Protein AF-A0A2H5Y3P5-F1 (afdb_monomer_lite)

Structure (mmCIF, N/CA/C/O backbone):
data_AF-A0A2H5Y3P5-F1
#
_entry.id   AF-A0A2H5Y3P5-F1
#
loop_
_atom_site.group_PDB
_atom_site.id
_atom_site.type_symbol
_atom_site.label_atom_id
_atom_site.label_alt_id
_atom_site.label_comp_id
_atom_site.label_asym_id
_atom_site.label_entity_id
_atom_site.label_seq_id
_atom_site.pdbx_PDB_ins_code
_atom_site.Cartn_x
_atom_site.Cartn_y
_atom_site.Cartn_z
_atom_site.occupancy
_atom_site.B_iso_or_equiv
_atom_site.auth_seq_id
_atom_site.auth_comp_id
_atom_site.auth_asym_id
_atom_site.auth_atom_id
_atom_site.pdbx_PDB_model_num
ATOM 1 N N . MET A 1 1 ? -33.648 45.656 -60.307 1.00 39.50 1 MET A N 1
ATOM 2 C CA . MET A 1 1 ? -33.292 45.501 -58.877 1.00 39.50 1 MET A CA 1
ATOM 3 C C . MET A 1 1 ? -34.314 44.590 -58.205 1.00 39.50 1 MET A C 1
ATOM 5 O O . MET A 1 1 ? -35.480 44.667 -58.559 1.00 39.50 1 MET A O 1
ATOM 9 N N . ALA A 1 2 ? -33.843 43.747 -57.277 1.00 43.66 2 ALA A N 1
ATOM 10 C CA . ALA A 1 2 ? -34.537 42.672 -56.549 1.00 43.66 2 ALA A CA 1
ATOM 11 C C . ALA A 1 2 ? -34.861 41.381 -57.332 1.00 43.66 2 ALA A C 1
ATOM 13 O O . ALA A 1 2 ? -35.787 41.344 -58.137 1.00 43.66 2 ALA A O 1
ATOM 14 N N . LYS A 1 3 ? -34.167 40.283 -56.979 1.00 30.00 3 LYS A N 1
ATOM 15 C CA . LYS A 1 3 ? -34.780 39.087 -56.362 1.00 30.00 3 LYS A CA 1
ATOM 16 C C . LYS A 1 3 ? -33.750 37.986 -56.043 1.00 30.00 3 LYS A C 1
ATOM 18 O O . LYS A 1 3 ? -32.960 37.603 -56.892 1.00 30.00 3 LYS A O 1
ATOM 23 N N . ARG A 1 4 ? -33.951 37.414 -54.848 1.00 33.72 4 ARG A N 1
ATOM 24 C CA . ARG A 1 4 ? -33.784 36.002 -54.440 1.00 33.72 4 ARG A CA 1
ATOM 25 C C . ARG A 1 4 ? -32.406 35.491 -54.006 1.00 33.72 4 ARG A C 1
ATOM 27 O O . ARG A 1 4 ? -31.595 35.022 -54.788 1.00 33.72 4 ARG A O 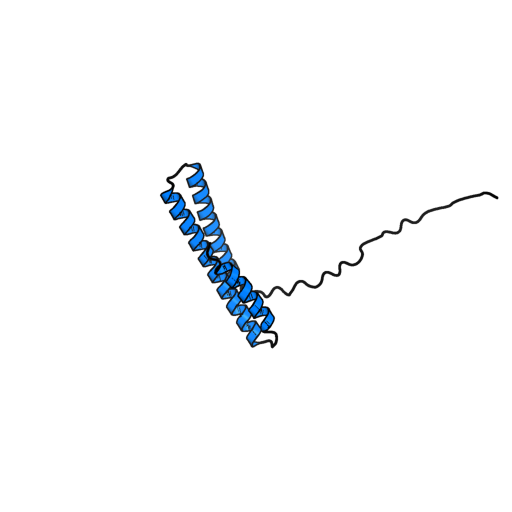1
ATOM 34 N N . SER A 1 5 ? -32.280 35.426 -52.682 1.00 36.69 5 SER A N 1
ATOM 35 C CA . SER A 1 5 ? -31.520 34.434 -51.923 1.00 36.69 5 SER A CA 1
ATOM 36 C C . SER A 1 5 ? -31.945 32.992 -52.246 1.00 36.69 5 SER A C 1
ATOM 38 O O . SER A 1 5 ? -33.142 32.697 -52.301 1.00 36.69 5 SER A O 1
ATOM 40 N N . SER A 1 6 ? -30.976 32.074 -52.330 1.00 31.78 6 SER A N 1
ATOM 41 C CA . SER A 1 6 ? -31.193 30.634 -52.131 1.00 31.78 6 SER A CA 1
ATOM 42 C C . SER A 1 6 ? -29.969 29.933 -51.517 1.00 31.78 6 SER A C 1
ATOM 44 O O . SER A 1 6 ? -28.921 29.874 -52.144 1.00 31.78 6 SER A O 1
ATOM 46 N N . LYS A 1 7 ? -30.194 29.374 -50.316 1.00 36.47 7 LYS A N 1
ATOM 47 C CA . LYS A 1 7 ? -29.680 28.116 -49.717 1.00 36.47 7 LYS A CA 1
ATOM 48 C C . LYS A 1 7 ? -28.155 27.887 -49.635 1.00 36.47 7 LYS A C 1
ATOM 50 O O . LYS A 1 7 ? -27.486 27.712 -50.635 1.00 36.47 7 LYS A O 1
ATOM 55 N N . VAL A 1 8 ? -27.581 27.963 -48.425 1.00 37.34 8 VAL A N 1
ATOM 56 C CA . VAL A 1 8 ? -27.337 26.864 -47.445 1.00 37.34 8 VAL A CA 1
ATOM 57 C C . VAL A 1 8 ? -26.189 25.928 -47.842 1.00 37.34 8 VAL A C 1
ATOM 59 O O . VAL A 1 8 ? -26.336 25.119 -48.745 1.00 37.34 8 VAL A O 1
ATOM 62 N N . SER A 1 9 ? -25.123 25.922 -47.035 1.00 32.44 9 SER A N 1
ATOM 63 C CA . SER A 1 9 ? -24.441 24.684 -46.638 1.00 32.44 9 SER A CA 1
ATOM 64 C C . SER A 1 9 ? -23.721 24.893 -45.303 1.00 32.44 9 SER A C 1
ATOM 66 O O . SER A 1 9 ? -22.834 25.734 -45.179 1.00 32.44 9 SER A O 1
ATOM 68 N N . ARG A 1 10 ? -24.161 24.152 -44.280 1.00 41.91 10 ARG A N 1
ATOM 69 C CA . ARG A 1 10 ? -23.507 24.055 -42.972 1.00 41.91 10 ARG A CA 1
ATOM 70 C C . ARG A 1 10 ? -22.286 23.148 -43.136 1.00 41.91 10 ARG A C 1
ATOM 72 O O . ARG A 1 10 ? -22.442 21.938 -43.264 1.00 41.91 10 ARG A O 1
ATOM 79 N N . GLY A 1 11 ? -21.092 23.733 -43.135 1.00 33.00 11 GLY A N 1
ATOM 80 C CA . GLY A 1 11 ? -19.820 23.013 -43.110 1.00 33.00 11 GLY A CA 1
ATOM 81 C C . GLY A 1 11 ? -19.303 22.880 -41.682 1.00 33.00 11 GLY A C 1
ATOM 82 O O . GLY A 1 11 ? -18.970 23.868 -41.039 1.00 33.00 11 GLY A O 1
ATOM 83 N N . SER A 1 12 ? -19.282 21.647 -41.191 1.00 38.19 12 SER A N 1
ATOM 84 C CA . SER A 1 12 ? -18.777 21.215 -39.892 1.00 38.19 12 SER A CA 1
ATOM 85 C C . SER A 1 12 ? -17.318 21.643 -39.676 1.00 38.19 12 SER A C 1
ATOM 87 O O . SER A 1 12 ? -16.425 21.131 -40.345 1.00 38.19 12 SER A O 1
ATOM 89 N N . VAL A 1 13 ? -17.054 22.518 -38.698 1.00 39.75 13 VAL A N 1
ATOM 90 C CA . VAL A 1 13 ? -15.710 22.684 -38.110 1.00 39.75 13 VAL A CA 1
ATOM 91 C C . VAL A 1 13 ? -15.418 21.483 -37.207 1.00 39.75 13 VAL A C 1
ATOM 93 O O . VAL A 1 13 ? -15.378 21.559 -35.982 1.00 39.75 13 VAL A O 1
ATOM 96 N N . ARG A 1 14 ? -15.307 20.314 -37.840 1.00 39.12 14 ARG A N 1
ATOM 97 C CA . ARG A 1 14 ? -14.875 19.068 -37.216 1.00 39.12 14 ARG A CA 1
ATOM 98 C C . ARG A 1 14 ? -13.372 19.172 -36.965 1.00 39.12 14 ARG A C 1
ATOM 100 O O . ARG A 1 14 ? -12.589 19.131 -37.903 1.00 39.12 14 ARG A O 1
ATOM 107 N N . GLY A 1 15 ? -13.016 19.302 -35.689 1.00 38.28 15 GLY A N 1
ATOM 108 C CA . GLY A 1 15 ? -11.777 18.787 -35.111 1.00 38.28 15 GLY A CA 1
ATOM 109 C C . GLY A 1 15 ? -10.493 19.229 -35.800 1.00 38.28 15 GLY A C 1
ATOM 110 O O . GLY A 1 15 ? -9.875 18.454 -36.526 1.00 38.28 15 GLY A O 1
ATOM 111 N N . ALA A 1 16 ? -10.041 20.444 -35.492 1.00 41.25 16 ALA A N 1
ATOM 112 C CA . ALA A 1 16 ? -8.640 20.798 -35.649 1.00 41.25 16 ALA A CA 1
ATOM 113 C C . ALA A 1 16 ? -7.794 19.884 -34.742 1.00 41.25 16 ALA A C 1
ATOM 115 O O . ALA A 1 16 ? -7.667 20.118 -33.546 1.00 41.25 16 ALA A O 1
ATOM 116 N N . LEU A 1 17 ? -7.318 18.786 -35.332 1.00 44.66 17 LEU A N 1
ATOM 117 C CA . LEU A 1 17 ? -6.030 18.126 -35.113 1.00 44.66 17 LEU A CA 1
ATOM 118 C C . LEU A 1 17 ? -5.345 18.437 -33.770 1.00 44.66 17 LEU A C 1
ATOM 120 O O . LEU A 1 17 ? -4.285 19.059 -33.725 1.00 44.66 17 LEU A O 1
ATOM 124 N N . LEU A 1 18 ? -5.888 17.886 -32.685 1.00 41.41 18 LEU A N 1
ATOM 125 C CA . LEU A 1 18 ? -5.075 17.463 -31.550 1.00 41.41 18 LEU A CA 1
ATOM 126 C C . LEU A 1 18 ? -4.255 16.257 -32.025 1.00 41.41 18 LEU A C 1
ATOM 128 O O . LEU A 1 18 ? -4.646 15.108 -31.833 1.00 41.41 18 LEU A O 1
ATOM 132 N N . ARG A 1 19 ? -3.126 16.507 -32.695 1.00 44.47 19 ARG A N 1
ATOM 133 C CA . ARG A 1 19 ? -2.044 15.520 -32.728 1.00 44.47 19 ARG A CA 1
ATOM 134 C C . ARG A 1 19 ? -1.457 15.507 -31.325 1.00 44.47 19 ARG A C 1
ATOM 136 O O . ARG A 1 19 ? -0.546 16.272 -31.027 1.00 44.47 19 ARG A O 1
ATOM 143 N N . SER A 1 20 ? -2.048 14.699 -30.450 1.00 45.81 20 SER A N 1
ATOM 144 C CA . SER A 1 20 ? -1.425 14.335 -29.186 1.00 45.81 20 SER A CA 1
ATOM 145 C C . SER A 1 20 ? -0.053 13.760 -29.518 1.00 45.81 20 SER A C 1
ATOM 147 O O . SER A 1 20 ? 0.037 12.744 -30.210 1.00 45.81 20 SER A O 1
ATOM 149 N N . ALA A 1 21 ? 1.005 14.438 -29.076 1.00 45.41 21 ALA A N 1
ATOM 150 C CA . ALA A 1 21 ? 2.326 13.837 -29.006 1.00 45.41 21 ALA A CA 1
ATOM 151 C C . ALA A 1 21 ? 2.190 12.460 -28.328 1.00 45.41 21 ALA A C 1
ATOM 153 O O . ALA A 1 21 ? 1.395 12.346 -27.385 1.00 45.41 21 ALA A O 1
ATOM 154 N 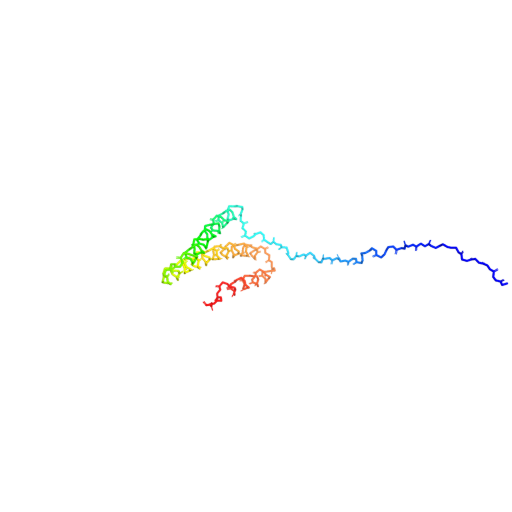N . PRO A 1 22 ? 2.881 11.409 -28.805 1.00 44.06 22 PRO A N 1
ATOM 155 C CA . PRO A 1 22 ? 2.875 10.143 -28.093 1.00 44.06 22 PRO A CA 1
ATOM 156 C C . PRO A 1 22 ? 3.367 10.420 -26.671 1.00 44.06 22 PRO A C 1
ATOM 158 O O . PRO A 1 22 ? 4.430 11.014 -26.487 1.00 44.06 22 PRO A O 1
ATOM 161 N N . ALA A 1 23 ? 2.552 10.059 -25.677 1.00 41.44 23 ALA A N 1
ATOM 162 C CA . ALA A 1 23 ? 2.976 10.067 -24.284 1.00 41.44 23 ALA A CA 1
ATOM 163 C C . ALA A 1 23 ? 4.321 9.321 -24.189 1.00 41.44 23 ALA A C 1
ATOM 165 O O . ALA A 1 23 ? 4.491 8.325 -24.906 1.00 41.44 23 ALA A O 1
ATOM 166 N N . PRO A 1 24 ? 5.283 9.802 -23.379 1.00 46.00 24 PRO A N 1
ATOM 167 C CA . PRO A 1 24 ? 6.577 9.144 -23.256 1.00 46.00 24 PRO A CA 1
ATOM 168 C C . PRO A 1 24 ? 6.323 7.681 -22.893 1.00 46.00 24 PRO A C 1
ATOM 170 O O . PRO A 1 24 ? 5.488 7.379 -22.039 1.00 46.00 24 PRO A O 1
ATOM 173 N N . GLN A 1 25 ? 6.942 6.785 -23.655 1.00 48.25 25 GLN A N 1
ATOM 174 C CA . GLN A 1 25 ? 6.617 5.365 -23.679 1.00 48.25 25 GLN A CA 1
ATOM 175 C C . GLN A 1 25 ? 6.713 4.791 -22.263 1.00 48.25 25 GLN A C 1
ATOM 177 O O . GLN A 1 25 ? 7.762 4.857 -21.628 1.00 48.25 25 GLN A O 1
ATOM 182 N N . VAL A 1 26 ? 5.591 4.272 -21.758 1.00 48.88 26 VAL A N 1
ATOM 183 C CA . VAL A 1 26 ? 5.484 3.671 -20.426 1.00 48.88 26 VAL A CA 1
ATOM 184 C C . VAL A 1 26 ? 6.357 2.421 -20.404 1.00 48.88 26 VAL A C 1
ATOM 186 O O . VAL A 1 26 ? 5.972 1.367 -20.908 1.00 48.88 26 VAL A O 1
ATOM 189 N N . GLN A 1 27 ? 7.560 2.555 -19.857 1.00 55.59 27 GLN A N 1
ATOM 190 C CA . GLN A 1 27 ? 8.464 1.441 -19.634 1.00 55.59 27 GLN A CA 1
ATOM 191 C C . GLN A 1 27 ? 7.838 0.524 -18.586 1.00 55.59 27 GLN A C 1
ATOM 193 O O . GLN A 1 27 ? 7.587 0.942 -17.460 1.00 55.59 27 GLN A O 1
ATOM 198 N N . VAL A 1 28 ? 7.522 -0.709 -18.980 1.00 59.34 28 VAL A N 1
ATOM 199 C CA . VAL A 1 28 ? 6.953 -1.736 -18.100 1.00 59.34 28 VAL A CA 1
ATOM 200 C C . VAL A 1 28 ? 7.928 -1.967 -16.940 1.00 59.34 28 VAL A C 1
ATOM 202 O O . VAL A 1 28 ? 8.982 -2.565 -17.126 1.00 59.34 28 VAL A O 1
ATOM 205 N N . TYR A 1 29 ? 7.601 -1.443 -15.756 1.00 71.56 29 TYR A N 1
ATOM 206 C CA . TYR A 1 29 ? 8.462 -1.458 -14.563 1.00 71.56 29 TYR A CA 1
ATOM 207 C C . TYR A 1 29 ? 8.123 -2.601 -13.585 1.00 71.56 29 TYR A C 1
ATOM 209 O O . TYR A 1 29 ? 8.716 -2.686 -12.512 1.00 71.56 29 TYR A O 1
ATOM 217 N N . LEU A 1 30 ? 7.166 -3.472 -13.936 1.00 81.69 30 LEU A N 1
ATOM 218 C CA . LEU A 1 30 ? 6.777 -4.659 -13.166 1.00 81.69 30 LEU A CA 1
ATOM 219 C C . LEU A 1 30 ? 6.497 -5.841 -14.099 1.00 81.69 30 LEU A C 1
ATOM 221 O O . LEU A 1 30 ? 5.848 -5.692 -15.134 1.00 81.69 30 LEU A O 1
ATOM 225 N N . THR A 1 31 ? 6.918 -7.038 -13.697 1.00 86.69 31 THR A N 1
ATOM 226 C CA . THR A 1 31 ? 6.423 -8.291 -14.275 1.00 86.69 31 THR A CA 1
ATOM 227 C C . THR A 1 31 ? 4.987 -8.568 -13.803 1.00 86.69 31 THR A C 1
ATOM 229 O O . THR A 1 31 ? 4.589 -8.097 -12.734 1.00 86.69 31 THR A O 1
ATOM 232 N N . PRO A 1 32 ? 4.207 -9.411 -14.511 1.00 89.56 32 PRO A N 1
ATOM 233 C CA . PRO A 1 32 ? 2.858 -9.786 -14.070 1.00 89.56 32 PRO A CA 1
ATOM 234 C C . PRO A 1 32 ? 2.812 -10.454 -12.687 1.00 89.56 32 PRO A C 1
ATOM 236 O O . PRO A 1 32 ? 1.761 -10.517 -12.051 1.00 89.56 32 PRO A O 1
ATOM 239 N N . GLU A 1 33 ? 3.920 -11.042 -12.236 1.00 89.06 33 GLU A N 1
ATOM 240 C CA . GLU A 1 33 ? 4.041 -11.593 -10.885 1.00 89.06 33 GLU A CA 1
ATOM 241 C C . GLU A 1 33 ? 4.260 -10.486 -9.849 1.00 89.06 33 GLU A C 1
ATOM 243 O O . GLU A 1 33 ? 3.566 -10.462 -8.832 1.00 89.06 33 GLU A O 1
ATOM 248 N N . GLN A 1 34 ? 5.161 -9.538 -10.128 1.00 87.19 34 GLN A N 1
ATOM 249 C CA . GLN A 1 34 ? 5.404 -8.382 -9.261 1.00 87.19 34 GLN A CA 1
ATOM 250 C C . GLN A 1 34 ? 4.156 -7.500 -9.130 1.00 87.19 34 GLN A C 1
ATOM 252 O O . GLN A 1 34 ? 3.842 -7.058 -8.026 1.00 87.19 34 GLN A O 1
ATOM 257 N N . GLU A 1 35 ? 3.409 -7.305 -10.219 1.00 91.56 35 GLU A N 1
ATOM 258 C CA . GLU A 1 35 ? 2.132 -6.585 -10.216 1.00 91.56 35 GLU A CA 1
ATOM 259 C C . GLU A 1 35 ? 1.120 -7.251 -9.275 1.00 91.56 35 GLU A C 1
ATOM 261 O O . GLU A 1 35 ? 0.616 -6.608 -8.355 1.00 91.56 35 GLU A O 1
ATOM 266 N N . ARG A 1 36 ? 0.896 -8.565 -9.422 1.00 94.19 36 ARG A N 1
ATOM 267 C CA . ARG A 1 36 ? 0.004 -9.334 -8.536 1.00 94.19 36 ARG A CA 1
ATOM 268 C C . ARG A 1 36 ? 0.456 -9.301 -7.076 1.00 94.19 36 ARG A C 1
ATOM 270 O O . ARG A 1 36 ? -0.371 -9.199 -6.170 1.00 94.19 36 ARG A O 1
ATOM 277 N N . ALA A 1 37 ? 1.761 -9.390 -6.826 1.00 92.06 37 ALA A N 1
ATOM 278 C CA . ALA A 1 37 ? 2.309 -9.339 -5.476 1.00 92.06 37 ALA A CA 1
ATOM 279 C C . ALA A 1 37 ? 2.135 -7.954 -4.829 1.00 92.06 37 ALA A C 1
ATOM 281 O O . ALA A 1 37 ? 1.847 -7.871 -3.630 1.00 92.06 37 ALA A O 1
ATOM 282 N N . LEU A 1 38 ? 2.306 -6.879 -5.603 1.00 93.75 38 LEU A N 1
ATOM 283 C CA . LEU A 1 38 ? 2.090 -5.510 -5.145 1.00 93.75 38 LEU A CA 1
ATOM 284 C C . LEU A 1 38 ? 0.603 -5.248 -4.888 1.00 93.75 38 LEU A C 1
ATOM 286 O O . LEU A 1 38 ? 0.265 -4.749 -3.816 1.00 93.75 38 LEU A O 1
ATOM 290 N N . ASP A 1 39 ? -0.279 -5.672 -5.792 1.00 95.81 39 ASP A N 1
ATOM 291 C CA . ASP A 1 39 ? -1.733 -5.579 -5.622 1.00 95.81 39 ASP A CA 1
ATOM 292 C C . ASP A 1 39 ? -2.200 -6.293 -4.340 1.00 95.81 39 ASP A C 1
ATOM 294 O O . ASP A 1 39 ? -2.845 -5.700 -3.474 1.00 95.81 39 ASP A O 1
ATOM 298 N N . ALA A 1 40 ? -1.729 -7.522 -4.103 1.00 96.81 40 ALA A N 1
ATOM 299 C CA . ALA A 1 40 ? -2.023 -8.259 -2.872 1.00 96.81 40 ALA A CA 1
ATOM 300 C C . ALA A 1 40 ? -1.477 -7.584 -1.592 1.00 96.81 40 ALA A C 1
ATOM 302 O O . ALA A 1 40 ? -1.973 -7.830 -0.485 1.00 96.81 40 ALA A O 1
ATOM 303 N N . ARG A 1 41 ? -0.424 -6.759 -1.686 1.00 95.44 41 ARG A N 1
ATOM 304 C CA . ARG A 1 41 ? 0.050 -5.929 -0.560 1.00 95.44 41 ARG A CA 1
ATOM 305 C C . ARG A 1 41 ? -0.870 -4.732 -0.349 1.00 95.44 41 ARG A C 1
ATOM 307 O O . ARG A 1 41 ? -1.239 -4.470 0.794 1.00 95.44 41 ARG A O 1
ATOM 314 N N . LEU A 1 42 ? -1.265 -4.052 -1.423 1.00 97.69 42 LEU A N 1
ATOM 315 C CA . LEU A 1 42 ? -2.179 -2.910 -1.3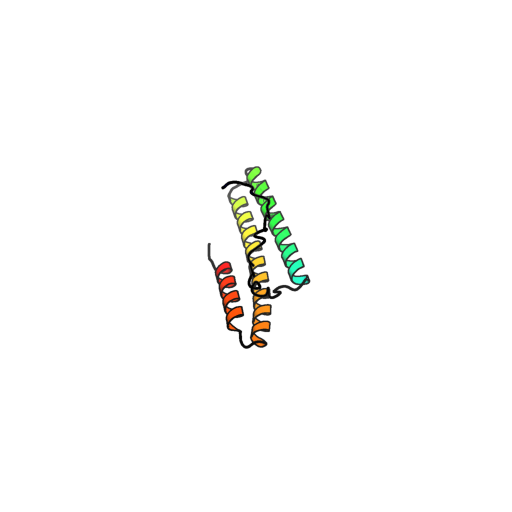70 1.00 97.69 42 LEU A CA 1
ATOM 316 C C . LEU A 1 42 ? -3.548 -3.310 -0.807 1.00 97.69 42 LEU A C 1
ATOM 318 O O . LEU A 1 42 ? -4.028 -2.643 0.107 1.00 97.69 42 LEU A O 1
ATOM 322 N N . ALA A 1 43 ? -4.105 -4.450 -1.222 1.00 98.25 43 ALA A N 1
ATOM 323 C CA . ALA A 1 43 ? -5.360 -4.976 -0.677 1.00 98.25 43 ALA A CA 1
ATOM 324 C C . ALA A 1 43 ? -5.294 -5.221 0.846 1.00 98.25 43 ALA A C 1
ATOM 326 O O . ALA A 1 43 ? -6.239 -4.941 1.586 1.00 98.25 43 ALA A O 1
ATOM 327 N N . ARG A 1 44 ? -4.150 -5.698 1.360 1.00 97.56 44 ARG A N 1
ATOM 328 C CA . ARG A 1 44 ? -3.940 -5.855 2.812 1.00 97.56 44 ARG A CA 1
ATOM 329 C C . ARG A 1 44 ? -3.856 -4.511 3.533 1.00 97.56 44 ARG A C 1
ATOM 331 O O . ARG A 1 44 ? -4.424 -4.361 4.613 1.00 97.56 44 ARG A O 1
ATOM 338 N N . ILE A 1 45 ? -3.166 -3.539 2.941 1.00 98.31 45 ILE A N 1
ATOM 339 C CA . ILE A 1 45 ? -3.064 -2.174 3.474 1.00 98.31 45 ILE A CA 1
ATOM 340 C C . ILE A 1 45 ? -4.447 -1.516 3.535 1.00 98.31 45 ILE A C 1
ATOM 342 O O . ILE A 1 45 ? -4.779 -0.897 4.546 1.00 98.31 45 ILE A O 1
ATOM 346 N N . GLU A 1 46 ? -5.266 -1.691 2.498 1.00 98.31 46 GLU A N 1
ATOM 347 C CA . GLU A 1 46 ? -6.654 -1.228 2.473 1.00 98.31 46 GLU A CA 1
ATOM 348 C C . GLU A 1 46 ? -7.463 -1.838 3.625 1.00 98.31 46 GLU A C 1
ATOM 350 O O . GLU A 1 46 ? -8.147 -1.112 4.349 1.00 98.31 46 GLU A O 1
ATOM 355 N N . GLY A 1 47 ? -7.314 -3.144 3.869 1.00 98.19 47 GLY A N 1
ATOM 356 C CA . GLY A 1 47 ? -7.925 -3.822 5.014 1.00 98.19 47 GLY A CA 1
ATOM 357 C C . GLY A 1 47 ? -7.507 -3.227 6.366 1.00 98.19 47 GLY A C 1
ATOM 358 O O . GLY A 1 47 ? -8.361 -2.976 7.220 1.00 98.19 47 GLY A O 1
ATOM 359 N N . HIS A 1 48 ? -6.217 -2.934 6.556 1.00 97.75 48 HIS A N 1
ATOM 360 C CA . HIS A 1 48 ? -5.730 -2.268 7.771 1.00 97.75 48 HIS A CA 1
ATOM 361 C C . HIS A 1 48 ? -6.320 -0.861 7.930 1.00 97.75 48 HIS A C 1
ATOM 363 O O . HIS A 1 48 ? -6.769 -0.495 9.016 1.00 97.75 48 HIS A O 1
ATOM 369 N N . LEU A 1 49 ? -6.382 -0.079 6.850 1.00 98.31 49 LEU A N 1
ATOM 370 C CA . LEU A 1 49 ? -6.970 1.258 6.890 1.00 98.31 49 LEU A CA 1
ATOM 371 C C . LEU A 1 49 ? -8.477 1.204 7.188 1.00 98.31 49 LEU A C 1
ATOM 373 O O . LEU A 1 49 ? -8.986 2.013 7.966 1.00 98.31 49 LEU A O 1
ATOM 377 N N . ALA A 1 50 ? -9.193 0.226 6.630 1.00 98.31 50 ALA A N 1
ATOM 378 C CA . ALA A 1 50 ? -10.598 -0.011 6.943 1.00 98.31 50 ALA A CA 1
ATOM 379 C C . ALA A 1 50 ? -10.805 -0.365 8.427 1.00 98.31 50 ALA A C 1
ATOM 381 O O . ALA A 1 50 ? -11.756 0.124 9.041 1.00 98.31 50 ALA A O 1
ATOM 382 N N . ALA A 1 51 ? -9.904 -1.150 9.026 1.00 97.56 51 ALA A N 1
ATOM 383 C CA . ALA A 1 51 ? -9.928 -1.443 10.458 1.00 97.56 51 ALA A CA 1
ATOM 384 C C . ALA A 1 51 ? -9.710 -0.178 11.307 1.00 97.56 51 ALA A C 1
ATOM 386 O O . ALA A 1 51 ? -10.491 0.074 12.223 1.00 97.56 51 ALA A O 1
ATOM 387 N N . VAL A 1 52 ? -8.742 0.675 10.950 1.00 98.06 52 VAL A N 1
ATOM 388 C CA . VAL A 1 52 ? -8.530 1.975 11.620 1.00 98.06 52 VAL A CA 1
ATOM 389 C C . VAL A 1 52 ? -9.788 2.844 11.564 1.00 98.06 52 VAL A C 1
ATOM 391 O O . VAL A 1 52 ? -10.170 3.451 12.565 1.00 98.06 52 VAL A O 1
ATOM 394 N N . ARG A 1 53 ? -10.483 2.883 10.418 1.00 98.31 53 ARG A N 1
ATOM 395 C CA . ARG A 1 53 ? -11.749 3.626 10.293 1.00 98.31 53 ARG A CA 1
ATOM 396 C C . ARG A 1 53 ? -12.836 3.097 11.231 1.00 98.31 53 ARG A C 1
ATOM 398 O O . ARG A 1 53 ? -13.591 3.903 11.769 1.00 98.31 53 ARG A O 1
ATOM 405 N N . ARG A 1 54 ? -12.915 1.777 11.438 1.00 98.31 54 ARG A N 1
ATOM 406 C CA . ARG A 1 54 ? -13.839 1.170 12.414 1.00 98.31 54 ARG A CA 1
ATOM 407 C C . ARG A 1 54 ? -13.459 1.543 13.843 1.00 98.31 54 ARG A C 1
ATOM 409 O O . ARG A 1 54 ? -14.313 2.034 14.565 1.00 98.31 54 ARG A O 1
ATOM 416 N N . MET A 1 55 ? -12.178 1.431 14.202 1.00 97.81 55 MET A N 1
ATOM 417 C CA . MET A 1 55 ? -11.681 1.841 15.522 1.00 97.81 55 MET A CA 1
ATOM 418 C C . MET A 1 55 ? -12.019 3.302 15.839 1.00 97.81 55 MET A C 1
ATOM 420 O O . MET A 1 55 ? -12.408 3.623 16.959 1.00 97.81 55 MET A O 1
ATOM 424 N N . LEU A 1 56 ? -11.907 4.186 14.843 1.00 97.75 56 LEU A N 1
ATOM 425 C CA . LEU A 1 56 ? -12.275 5.590 14.994 1.00 97.75 56 LEU A CA 1
ATOM 426 C C . LEU A 1 56 ? -13.784 5.768 15.23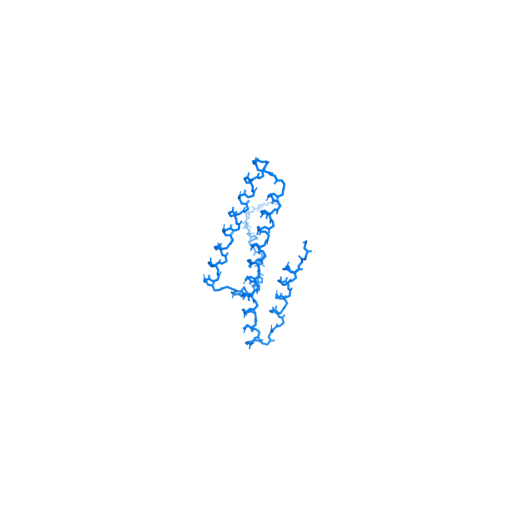1 1.00 97.75 56 LEU A C 1
ATOM 428 O O . LEU A 1 56 ? -14.171 6.541 16.103 1.00 97.75 56 LEU A O 1
ATOM 432 N N . ALA A 1 57 ? -14.628 5.054 14.478 1.00 98.00 57 ALA A N 1
ATOM 433 C CA . ALA A 1 57 ? -16.084 5.088 14.647 1.00 98.00 57 ALA A CA 1
ATOM 434 C C . ALA A 1 57 ? -16.542 4.511 15.998 1.00 98.00 57 ALA A C 1
ATOM 436 O O . ALA A 1 57 ? -17.562 4.930 16.535 1.00 98.00 57 ALA A O 1
ATOM 437 N N . GLU A 1 58 ? -15.777 3.574 16.553 1.00 97.88 58 GLU A N 1
ATOM 438 C CA . GLU A 1 58 ? -16.000 2.968 17.869 1.00 97.88 58 GLU A CA 1
ATOM 439 C C . GLU A 1 58 ? -15.409 3.791 19.027 1.00 97.88 58 GLU A C 1
ATOM 441 O O . GLU A 1 58 ? -15.504 3.373 20.178 1.00 97.88 58 GLU A O 1
ATOM 446 N N . HIS A 1 59 ? -14.806 4.953 18.745 1.00 96.50 59 HIS A N 1
ATOM 447 C CA . HIS A 1 59 ? -14.152 5.810 19.740 1.00 96.50 59 HIS A CA 1
ATOM 448 C C . HIS A 1 59 ? -13.067 5.088 20.567 1.00 96.50 59 HIS A C 1
ATOM 450 O O . HIS A 1 59 ? -12.927 5.327 21.767 1.00 96.50 59 HIS A O 1
ATOM 456 N N . GLN A 1 60 ? -12.287 4.215 19.917 1.00 96.62 60 GLN A N 1
ATOM 457 C CA . GLN A 1 60 ? -11.129 3.546 20.522 1.00 96.62 60 GLN A CA 1
ATOM 458 C C . GLN A 1 60 ? -10.061 4.551 20.988 1.00 96.62 60 GLN A C 1
ATOM 460 O O . GLN A 1 60 ? -10.023 5.705 20.551 1.00 96.62 60 GLN A O 1
ATOM 465 N N . ASP A 1 61 ? -9.164 4.103 21.869 1.00 96.50 61 ASP A N 1
ATOM 466 C CA . ASP A 1 61 ? -8.161 4.972 22.474 1.00 96.50 61 ASP A CA 1
ATOM 467 C C . ASP A 1 61 ? -7.160 5.545 21.452 1.00 96.50 61 ASP A C 1
ATOM 469 O O . ASP A 1 61 ? -6.768 4.909 20.466 1.00 96.50 61 ASP A O 1
ATOM 473 N N . CYS A 1 62 ? -6.717 6.778 21.717 1.00 97.38 62 CYS A N 1
ATOM 474 C CA . CYS A 1 62 ? -5.819 7.509 20.828 1.00 97.38 62 CYS A CA 1
ATOM 475 C C . CYS A 1 62 ? -4.498 6.771 20.582 1.00 97.38 62 CYS A C 1
ATOM 477 O O . CYS A 1 62 ? -3.956 6.845 19.481 1.00 97.38 62 CYS A O 1
ATOM 479 N N . ASN A 1 63 ? -3.965 6.068 21.585 1.00 97.50 63 ASN A N 1
ATOM 480 C CA . ASN A 1 63 ? -2.671 5.408 21.466 1.00 97.50 63 ASN A CA 1
ATOM 481 C C . ASN A 1 63 ? -2.759 4.205 20.515 1.00 97.50 63 ASN A C 1
ATOM 483 O O . ASN A 1 63 ? -1.924 4.061 19.623 1.00 97.50 63 ASN A O 1
ATOM 487 N N . SER A 1 64 ? -3.818 3.403 20.623 1.00 95.88 64 SER A N 1
ATOM 488 C CA . SER A 1 64 ? -4.100 2.297 19.704 1.00 95.88 64 SER A CA 1
ATOM 489 C C . SER A 1 64 ? -4.311 2.783 18.272 1.00 95.88 64 SER A C 1
ATOM 491 O O . SER A 1 64 ? -3.759 2.194 17.340 1.00 95.88 64 SER A O 1
ATOM 493 N N . LEU A 1 65 ? -5.046 3.884 18.074 1.00 97.69 65 LEU A N 1
ATOM 494 C CA . LEU A 1 65 ? -5.208 4.495 16.748 1.00 97.69 65 LEU A CA 1
ATOM 495 C C . LEU A 1 65 ? -3.864 4.933 16.148 1.00 97.69 65 LEU A C 1
ATOM 497 O O . LEU A 1 65 ? -3.599 4.653 14.978 1.00 97.69 65 LEU A O 1
ATOM 501 N N . LEU A 1 66 ? -3.000 5.575 16.942 1.00 97.62 66 LEU A N 1
ATOM 502 C CA . LEU A 1 66 ? -1.665 5.992 16.500 1.00 97.62 66 LEU A CA 1
ATOM 503 C C . LEU A 1 66 ? -0.790 4.797 16.110 1.00 97.62 66 LEU A C 1
ATOM 505 O O . LEU A 1 66 ? -0.136 4.839 15.067 1.00 97.62 66 LEU A O 1
ATOM 509 N N . VAL A 1 67 ? -0.811 3.718 16.896 1.00 97.75 67 VAL A N 1
ATOM 510 C CA . VAL A 1 67 ? -0.066 2.486 16.591 1.00 97.75 67 VAL A CA 1
ATOM 511 C C . VAL A 1 67 ? -0.542 1.867 15.275 1.00 97.75 67 VAL A C 1
ATOM 513 O O . VAL A 1 67 ? 0.280 1.508 14.430 1.00 97.75 67 VAL A O 1
ATOM 516 N N . GLN A 1 68 ? -1.855 1.786 15.054 1.00 97.56 68 GLN A N 1
ATOM 517 C CA . GLN A 1 68 ? -2.400 1.200 13.827 1.00 97.56 68 GLN A CA 1
ATOM 518 C C . GLN A 1 68 ? -2.130 2.073 12.596 1.00 97.56 68 GLN A C 1
ATOM 520 O O . GLN A 1 68 ? -1.734 1.561 11.549 1.00 97.56 68 GLN A O 1
ATOM 525 N N . LEU A 1 69 ? -2.248 3.398 12.715 1.00 97.81 69 LEU A N 1
ATOM 526 C CA . LEU A 1 69 ? -1.859 4.323 11.646 1.00 97.81 69 LEU A CA 1
ATOM 527 C C . LEU A 1 69 ? -0.362 4.225 11.320 1.00 97.81 69 LEU A C 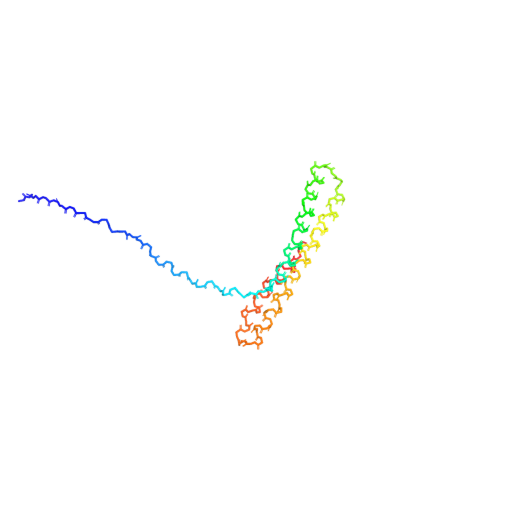1
ATOM 529 O O . LEU A 1 69 ? 0.012 4.224 10.144 1.00 97.81 69 LEU A O 1
ATOM 533 N N . ALA A 1 70 ? 0.497 4.088 12.333 1.00 96.50 70 ALA A N 1
ATOM 534 C CA . ALA A 1 70 ? 1.926 3.867 12.131 1.00 96.50 70 ALA A CA 1
ATOM 535 C C . ALA A 1 70 ? 2.200 2.544 11.394 1.00 96.50 70 ALA A C 1
ATOM 537 O O . ALA A 1 70 ? 3.047 2.511 10.498 1.00 96.50 70 ALA A O 1
ATOM 538 N N . ALA A 1 71 ? 1.450 1.482 11.701 1.00 95.56 71 ALA A N 1
ATOM 539 C CA . ALA A 1 71 ? 1.546 0.203 11.000 1.00 95.56 71 ALA A CA 1
ATOM 540 C C . ALA A 1 71 ? 1.116 0.313 9.525 1.00 95.56 71 ALA A C 1
ATOM 542 O O . ALA A 1 71 ? 1.820 -0.182 8.643 1.00 95.56 71 ALA A O 1
ATOM 543 N N . VAL A 1 72 ? 0.017 1.023 9.233 1.00 97.56 72 VAL A N 1
ATOM 544 C CA . VAL A 1 72 ? -0.422 1.310 7.852 1.00 97.56 72 VAL A CA 1
ATOM 545 C C . VAL A 1 72 ? 0.659 2.080 7.092 1.00 97.56 72 VAL A C 1
ATOM 547 O O . VAL A 1 72 ? 1.023 1.695 5.980 1.00 97.56 72 VAL A O 1
ATOM 550 N N . LYS A 1 73 ? 1.225 3.126 7.705 1.00 94.94 73 LYS A N 1
ATOM 551 C CA . LYS A 1 73 ? 2.321 3.909 7.117 1.00 94.94 73 LYS A CA 1
ATOM 552 C C . LYS A 1 73 ? 3.548 3.044 6.827 1.00 94.94 73 LYS A C 1
ATOM 554 O O . LYS A 1 73 ? 4.132 3.162 5.754 1.00 94.94 73 LYS A O 1
ATOM 559 N N . ALA A 1 74 ? 3.941 2.172 7.753 1.00 93.38 74 ALA A N 1
ATOM 560 C CA . ALA A 1 74 ? 5.071 1.267 7.555 1.00 93.38 74 ALA A CA 1
ATOM 561 C C . ALA A 1 74 ? 4.824 0.290 6.391 1.00 93.38 74 ALA A C 1
ATOM 563 O O . ALA A 1 74 ? 5.701 0.101 5.549 1.00 93.38 74 ALA A O 1
ATOM 564 N N . ALA A 1 75 ? 3.618 -0.275 6.298 1.00 94.25 75 ALA A N 1
ATOM 565 C CA . ALA A 1 75 ? 3.247 -1.176 5.212 1.00 94.25 75 ALA A CA 1
ATOM 566 C C . ALA A 1 75 ? 3.235 -0.468 3.843 1.00 94.25 75 ALA A C 1
ATOM 568 O O . ALA A 1 75 ? 3.752 -1.015 2.868 1.00 94.25 75 ALA A O 1
ATOM 569 N N . LEU A 1 76 ? 2.713 0.763 3.780 1.00 95.44 76 LEU A N 1
ATOM 570 C CA . LEU A 1 76 ? 2.770 1.609 2.582 1.00 95.44 76 LEU A CA 1
ATOM 571 C C . LEU A 1 76 ? 4.209 1.915 2.170 1.00 95.44 76 LEU A C 1
ATOM 573 O O . LEU A 1 76 ? 4.561 1.728 1.008 1.00 95.44 76 LEU A O 1
ATOM 577 N N . ASN A 1 77 ? 5.057 2.314 3.119 1.00 90.69 77 ASN A N 1
ATOM 578 C CA . ASN A 1 77 ? 6.472 2.563 2.855 1.00 90.69 77 ASN A CA 1
ATOM 579 C C . ASN A 1 77 ? 7.160 1.327 2.263 1.00 90.69 77 ASN A C 1
ATOM 581 O O . ASN A 1 77 ? 7.928 1.448 1.313 1.00 90.69 77 ASN A O 1
ATOM 585 N N . GLN A 1 78 ? 6.850 0.133 2.770 1.00 89.75 78 GLN A N 1
ATOM 586 C CA . GLN A 1 78 ? 7.416 -1.097 2.226 1.00 89.75 78 GLN A CA 1
ATOM 587 C C . GLN A 1 78 ? 6.935 -1.386 0.796 1.00 89.75 78 GLN A C 1
ATOM 589 O O . GLN A 1 78 ? 7.722 -1.851 -0.026 1.00 89.75 78 GLN A O 1
ATOM 594 N N . ALA A 1 79 ? 5.663 -1.121 0.486 1.00 91.50 79 ALA A N 1
ATOM 595 C CA . ALA A 1 79 ? 5.134 -1.268 -0.871 1.00 91.50 79 ALA A CA 1
ATOM 596 C C . ALA A 1 79 ? 5.811 -0.293 -1.850 1.00 91.50 79 ALA A C 1
ATOM 598 O O . ALA A 1 79 ? 6.181 -0.690 -2.954 1.00 91.50 79 ALA A O 1
ATOM 599 N N . ILE A 1 80 ? 6.034 0.949 -1.413 1.00 90.38 80 ILE A N 1
ATOM 600 C CA . ILE A 1 80 ? 6.758 1.974 -2.171 1.00 90.38 80 ILE A CA 1
ATOM 601 C C . ILE A 1 80 ? 8.199 1.533 -2.458 1.00 90.38 80 ILE A C 1
ATOM 603 O O . ILE A 1 80 ? 8.642 1.642 -3.597 1.00 90.38 80 ILE A O 1
ATOM 607 N N . ILE A 1 81 ? 8.915 1.008 -1.458 1.00 86.38 81 ILE A N 1
ATOM 608 C CA . ILE A 1 81 ? 10.290 0.514 -1.633 1.00 86.38 81 ILE A CA 1
ATOM 609 C C . ILE A 1 81 ? 10.331 -0.612 -2.669 1.00 86.38 81 ILE A C 1
ATOM 611 O O . ILE A 1 81 ? 11.116 -0.538 -3.603 1.00 86.38 81 ILE A O 1
ATOM 615 N N . THR A 1 82 ? 9.440 -1.602 -2.570 1.00 86.75 82 THR A N 1
ATOM 616 C CA . THR A 1 82 ? 9.388 -2.716 -3.535 1.00 86.75 82 THR A CA 1
ATOM 617 C C . THR A 1 82 ? 9.091 -2.245 -4.964 1.00 86.75 82 THR A C 1
ATOM 619 O O . THR A 1 82 ? 9.659 -2.764 -5.928 1.00 86.75 82 THR A O 1
ATOM 622 N N . LEU A 1 83 ? 8.214 -1.250 -5.119 1.00 87.00 83 LEU A N 1
ATOM 623 C CA . LEU A 1 83 ? 7.938 -0.642 -6.419 1.00 87.00 83 LEU A CA 1
ATOM 624 C C . LEU A 1 83 ? 9.165 0.098 -6.970 1.00 87.00 83 LEU A C 1
ATOM 626 O O . LEU A 1 83 ? 9.486 -0.033 -8.149 1.00 87.00 83 LEU A O 1
ATOM 630 N N . LEU A 1 84 ? 9.856 0.851 -6.112 1.00 84.25 84 LEU A N 1
ATOM 631 C CA . LEU A 1 84 ? 11.059 1.591 -6.476 1.00 84.25 84 LEU A CA 1
ATOM 632 C C . LEU A 1 84 ? 12.207 0.655 -6.871 1.00 84.25 84 LEU A C 1
ATOM 634 O O . LEU A 1 84 ? 12.849 0.910 -7.881 1.00 84.25 84 LEU A O 1
ATOM 638 N N . GLU A 1 85 ? 12.436 -0.431 -6.130 1.00 82.00 85 GLU A N 1
ATOM 639 C CA . GLU A 1 85 ? 13.423 -1.470 -6.467 1.00 82.00 85 GLU A CA 1
ATOM 640 C C . GLU A 1 85 ? 13.157 -2.042 -7.867 1.00 82.00 85 GLU A C 1
ATOM 642 O O . GLU A 1 85 ? 14.050 -2.068 -8.710 1.00 82.00 85 GLU A O 1
ATOM 647 N N . SER A 1 86 ? 11.898 -2.386 -8.157 1.00 82.50 86 SER A N 1
ATOM 648 C CA . SER A 1 86 ? 11.505 -2.909 -9.475 1.00 82.50 86 SER A CA 1
ATOM 649 C C . SER A 1 86 ? 11.730 -1.879 -10.592 1.00 82.50 86 SER A C 1
ATOM 651 O O . SER A 1 86 ? 12.197 -2.216 -11.680 1.00 82.50 86 SER A O 1
ATOM 653 N N . HIS A 1 87 ? 11.447 -0.603 -10.311 1.00 78.19 87 HIS A N 1
ATOM 654 C CA . HIS A 1 87 ? 11.708 0.495 -11.239 1.00 78.19 87 HIS A CA 1
ATOM 655 C C . HIS A 1 87 ? 13.211 0.717 -11.470 1.00 78.19 87 HIS A C 1
ATOM 657 O O . HIS A 1 87 ? 13.626 0.942 -12.605 1.00 78.19 87 HIS A O 1
ATOM 663 N N . MET A 1 88 ? 14.035 0.619 -10.423 1.00 76.19 88 MET A N 1
ATOM 664 C CA . MET A 1 88 ? 15.493 0.712 -10.523 1.00 76.19 88 MET A CA 1
ATOM 665 C C . MET A 1 88 ? 16.068 -0.396 -11.401 1.00 76.19 88 MET A C 1
ATOM 667 O O . MET A 1 88 ? 16.848 -0.092 -12.301 1.00 76.19 88 MET A O 1
ATOM 671 N N . ASP A 1 89 ? 15.655 -1.645 -11.186 1.00 73.12 89 ASP A N 1
ATOM 672 C CA . ASP A 1 89 ? 16.123 -2.784 -11.980 1.00 73.12 89 ASP A CA 1
ATOM 673 C C . ASP A 1 89 ? 15.767 -2.611 -13.463 1.00 73.12 89 ASP A C 1
ATOM 675 O O . ASP A 1 89 ? 16.626 -2.762 -14.335 1.00 73.12 89 ASP A O 1
ATOM 679 N N . ALA A 1 90 ? 14.527 -2.205 -13.758 1.00 72.81 90 ALA A N 1
ATOM 680 C CA . ALA A 1 90 ? 14.084 -1.940 -15.125 1.00 72.81 90 ALA A CA 1
ATOM 681 C C . ALA A 1 90 ? 14.869 -0.789 -15.785 1.00 72.81 90 ALA A C 1
ATOM 683 O O . ALA A 1 90 ? 15.298 -0.916 -16.935 1.00 72.81 90 ALA A O 1
ATOM 684 N N . CYS A 1 91 ? 15.095 0.314 -15.063 1.00 70.25 91 CYS A N 1
ATOM 685 C CA . CYS A 1 91 ? 15.844 1.469 -15.561 1.00 70.25 91 CYS A CA 1
ATOM 686 C C . CYS A 1 91 ? 17.337 1.163 -15.764 1.00 70.25 91 CYS A C 1
ATOM 688 O O . CYS A 1 91 ? 17.900 1.583 -16.770 1.00 70.25 91 CYS A O 1
ATOM 690 N N . ILE A 1 92 ? 17.985 0.410 -14.867 1.00 68.88 92 ILE A N 1
ATOM 691 C CA . ILE A 1 92 ? 19.397 0.014 -15.018 1.00 68.88 92 ILE A CA 1
ATOM 692 C C . ILE A 1 92 ? 19.575 -0.888 -16.244 1.00 68.88 92 ILE A C 1
ATOM 694 O O . ILE A 1 92 ? 20.497 -0.667 -17.030 1.00 68.88 92 ILE A O 1
ATOM 698 N N . ILE A 1 93 ? 18.682 -1.866 -16.438 1.00 66.38 93 ILE A N 1
ATOM 699 C CA . ILE A 1 93 ? 18.699 -2.736 -17.624 1.00 66.38 93 ILE A CA 1
ATOM 700 C C . ILE A 1 93 ? 18.526 -1.904 -18.902 1.00 66.38 93 ILE A C 1
ATOM 702 O O . ILE A 1 93 ? 19.236 -2.135 -19.879 1.00 66.38 93 ILE A O 1
ATOM 706 N N . ALA A 1 94 ? 17.631 -0.913 -18.890 1.00 65.69 94 ALA A N 1
ATOM 707 C CA . ALA A 1 94 ? 17.412 -0.023 -20.027 1.00 65.69 94 ALA A CA 1
ATOM 708 C C . ALA A 1 94 ? 18.638 0.849 -20.345 1.00 65.69 94 ALA A C 1
ATOM 710 O O . ALA A 1 94 ? 19.065 0.902 -21.494 1.00 65.69 94 ALA A O 1
ATOM 711 N N . CYS A 1 95 ? 19.249 1.474 -19.332 1.00 63.53 95 CYS A N 1
ATOM 712 C CA . CYS A 1 95 ? 20.457 2.291 -19.489 1.00 63.53 95 CYS A CA 1
ATOM 713 C C . CYS A 1 95 ? 21.669 1.484 -19.973 1.00 63.53 95 CYS A C 1
ATOM 715 O O . CYS A 1 95 ? 22.507 2.006 -20.697 1.00 63.53 95 CYS A O 1
ATOM 717 N N . ALA A 1 96 ? 21.790 0.211 -19.581 1.00 61.78 96 ALA A N 1
ATOM 718 C CA . ALA A 1 96 ? 22.878 -0.651 -20.048 1.00 61.78 96 ALA A CA 1
ATOM 719 C C . ALA A 1 96 ? 22.764 -1.009 -21.542 1.00 61.78 96 ALA A C 1
ATOM 721 O O . ALA A 1 96 ? 23.741 -1.462 -22.139 1.00 61.78 96 ALA A O 1
ATOM 722 N N . MET A 1 97 ? 21.576 -0.845 -22.130 1.00 60.78 97 MET A N 1
ATOM 723 C CA . MET A 1 97 ? 21.277 -1.208 -23.514 1.00 60.78 97 MET A CA 1
ATOM 724 C C . MET A 1 97 ? 21.187 0.008 -24.449 1.00 60.78 97 MET A C 1
ATOM 726 O O . MET A 1 97 ? 21.217 -0.191 -25.662 1.00 60.78 97 MET A O 1
ATOM 730 N N . ASP A 1 98 ? 21.088 1.235 -23.918 1.00 58.50 98 ASP A N 1
ATOM 731 C CA . ASP A 1 98 ? 20.817 2.446 -24.702 1.00 58.50 98 ASP A CA 1
ATOM 732 C C . ASP A 1 98 ? 21.641 3.663 -24.223 1.00 58.50 98 ASP A C 1
ATOM 734 O O . ASP A 1 98 ? 21.768 3.934 -23.025 1.00 58.50 98 ASP A O 1
ATOM 738 N N . GLU A 1 99 ? 22.186 4.437 -25.167 1.00 58.25 99 GLU A N 1
ATOM 739 C CA . GLU A 1 99 ? 23.038 5.616 -24.896 1.00 58.25 99 GLU A CA 1
ATOM 740 C C . GLU A 1 99 ? 22.250 6.777 -24.241 1.00 58.25 99 GLU A C 1
ATOM 742 O O . GLU A 1 99 ? 22.834 7.654 -23.602 1.00 58.25 99 GLU A O 1
ATOM 747 N N . ASP A 1 100 ? 20.912 6.754 -24.298 1.00 61.50 100 ASP A N 1
ATOM 748 C CA . ASP A 1 100 ? 20.013 7.758 -23.700 1.00 61.50 100 ASP A CA 1
ATOM 749 C C . ASP A 1 100 ? 19.709 7.503 -22.205 1.00 61.50 100 ASP A C 1
ATOM 751 O O . ASP A 1 100 ? 18.622 7.763 -21.676 1.00 61.50 100 ASP A O 1
ATOM 755 N N . SER A 1 101 ? 20.732 7.066 -21.467 1.00 64.25 101 SER A N 1
ATOM 756 C CA . SER A 1 101 ? 20.710 6.780 -20.021 1.00 64.25 101 SER A CA 1
ATOM 757 C C . SER A 1 101 ? 20.227 7.951 -19.138 1.00 64.25 101 SER A C 1
ATOM 759 O O . SER A 1 101 ? 19.907 7.783 -17.957 1.00 64.25 101 SER A O 1
ATOM 761 N N . ARG A 1 102 ? 20.165 9.169 -19.688 1.00 64.62 102 ARG A N 1
ATOM 762 C CA . ARG A 1 102 ? 19.804 10.392 -18.961 1.00 64.62 102 ARG A CA 1
ATOM 763 C C . ARG A 1 102 ? 18.318 10.467 -18.600 1.00 64.62 102 ARG A C 1
ATOM 765 O O . ARG A 1 102 ? 18.001 10.961 -17.521 1.00 64.62 102 ARG A O 1
ATOM 772 N N . ALA A 1 103 ? 17.417 9.980 -19.455 1.00 68.44 103 ALA A N 1
ATOM 773 C CA . ALA A 1 103 ? 15.974 10.043 -19.197 1.00 68.44 103 ALA A CA 1
ATOM 774 C C . ALA A 1 103 ? 15.547 9.081 -18.073 1.00 68.44 103 ALA A C 1
ATOM 776 O O . ALA A 1 103 ? 14.814 9.470 -17.163 1.00 68.44 103 ALA A O 1
ATOM 777 N N . ALA A 1 104 ? 16.069 7.852 -18.089 1.00 67.62 104 ALA A N 1
ATOM 778 C CA . ALA A 1 104 ? 15.819 6.854 -17.051 1.00 67.62 104 ALA A CA 1
ATOM 779 C C . ALA A 1 104 ? 16.385 7.281 -15.682 1.00 67.62 104 ALA A C 1
ATOM 781 O O . ALA A 1 104 ? 15.745 7.082 -14.649 1.00 67.62 104 ALA A O 1
ATOM 782 N N . LEU A 1 105 ? 17.549 7.944 -15.666 1.00 68.56 105 LEU A N 1
ATOM 783 C CA . LEU A 1 105 ? 18.128 8.497 -14.441 1.00 68.56 105 LEU A CA 1
ATOM 784 C C . LEU A 1 105 ? 17.267 9.616 -13.828 1.00 68.56 105 LEU A C 1
ATOM 786 O O . LEU A 1 105 ? 17.138 9.676 -12.606 1.00 68.56 105 LEU A O 1
ATOM 790 N N . GLU A 1 106 ? 16.683 10.505 -14.639 1.00 69.56 106 GLU A N 1
ATOM 791 C CA . GLU A 1 106 ? 15.790 11.557 -14.126 1.00 69.56 106 GLU A CA 1
ATOM 792 C C . GLU A 1 106 ? 14.477 10.984 -13.570 1.00 69.56 106 GLU A C 1
ATOM 794 O O . GLU A 1 106 ? 14.076 11.365 -12.470 1.00 69.56 106 GLU A O 1
ATOM 799 N N . GLY A 1 107 ? 13.868 9.996 -14.238 1.00 70.19 107 GLY A N 1
ATOM 800 C CA . GLY A 1 107 ? 12.687 9.299 -13.706 1.00 70.19 107 GLY A CA 1
ATOM 801 C C . GLY A 1 107 ? 12.959 8.629 -12.352 1.00 70.19 107 GLY A C 1
ATOM 802 O O . GLY A 1 107 ? 12.166 8.748 -11.413 1.00 70.19 107 GLY A O 1
ATOM 803 N N . LEU A 1 108 ? 14.139 8.018 -12.203 1.00 73.19 108 LEU A N 1
ATOM 804 C CA . LEU A 1 108 ? 14.573 7.454 -10.929 1.00 73.19 108 LEU A CA 1
ATOM 805 C C . LEU A 1 108 ? 14.743 8.529 -9.840 1.00 73.19 108 LEU A C 1
ATOM 807 O O . LEU A 1 108 ? 14.294 8.333 -8.708 1.00 73.19 108 LEU A O 1
ATOM 811 N N . LYS A 1 109 ? 15.365 9.672 -10.159 1.00 67.56 109 LYS A N 1
ATOM 812 C CA . LYS A 1 109 ? 15.529 10.786 -9.207 1.00 67.56 109 LYS A CA 1
ATOM 813 C C . LYS A 1 109 ? 14.185 11.325 -8.719 1.00 67.56 109 LYS A C 1
ATOM 815 O O . LYS A 1 109 ? 14.045 11.584 -7.522 1.00 67.56 109 LYS A O 1
ATOM 820 N N . GLU A 1 110 ? 13.204 11.475 -9.607 1.00 73.31 110 GLU A N 1
ATOM 821 C CA . GLU A 1 110 ? 11.852 11.915 -9.242 1.00 73.31 110 GLU A CA 1
ATOM 822 C C . GLU A 1 110 ? 11.168 10.917 -8.303 1.00 73.31 110 GLU A C 1
ATOM 824 O O . GLU A 1 110 ? 10.647 11.312 -7.254 1.00 73.31 110 GLU A O 1
ATOM 829 N N . ALA A 1 111 ? 11.233 9.621 -8.625 1.00 72.81 111 ALA A N 1
ATOM 830 C CA . ALA A 1 111 ? 10.685 8.571 -7.774 1.00 72.81 111 ALA A CA 1
ATOM 831 C C . ALA A 1 111 ? 11.340 8.589 -6.381 1.00 72.81 111 ALA A C 1
ATOM 833 O O . ALA A 1 111 ? 10.641 8.652 -5.367 1.00 72.81 111 ALA A O 1
ATOM 834 N N . MET A 1 112 ? 12.675 8.645 -6.310 1.00 74.94 112 MET A N 1
ATOM 835 C CA . MET A 1 112 ? 13.410 8.759 -5.045 1.00 74.94 112 MET A CA 1
ATOM 836 C C . MET A 1 112 ? 13.019 10.007 -4.245 1.00 74.94 112 MET A C 1
ATOM 838 O O . MET A 1 112 ? 12.870 9.925 -3.026 1.00 74.94 112 MET A O 1
ATOM 842 N N . ALA A 1 113 ? 12.814 11.154 -4.896 1.00 71.19 113 ALA A N 1
ATOM 843 C CA . ALA A 1 113 ? 12.410 12.387 -4.221 1.00 71.19 113 ALA A CA 1
ATOM 844 C C . ALA A 1 113 ? 11.021 12.284 -3.565 1.00 71.19 113 ALA A C 1
ATOM 846 O O . ALA A 1 113 ? 10.781 12.929 -2.541 1.00 71.19 113 ALA A O 1
ATOM 847 N N . ILE A 1 114 ? 10.113 11.473 -4.119 1.00 75.25 114 ILE A N 1
ATOM 848 C CA . ILE A 1 114 ? 8.805 11.185 -3.513 1.00 75.25 114 ILE A CA 1
ATOM 849 C C . ILE A 1 114 ? 8.978 10.272 -2.293 1.00 75.25 114 ILE A C 1
ATOM 851 O O . ILE A 1 114 ? 8.427 10.568 -1.234 1.00 75.25 114 ILE A O 1
ATOM 855 N N . VAL A 1 115 ? 9.776 9.205 -2.412 1.00 72.38 115 VAL A N 1
ATOM 856 C CA . VAL A 1 115 ? 9.991 8.224 -1.329 1.00 72.38 1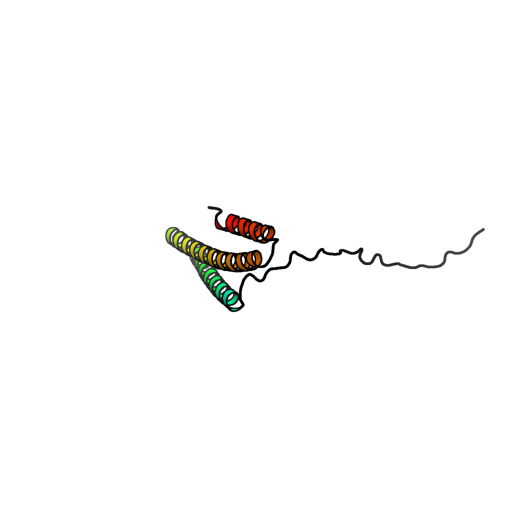15 VAL A CA 1
ATOM 857 C C . VAL A 1 115 ? 10.756 8.818 -0.141 1.00 72.38 115 VAL A C 1
ATOM 859 O O . VAL A 1 115 ? 10.443 8.532 1.013 1.00 72.38 115 VAL A O 1
ATOM 862 N N . LEU A 1 116 ? 11.763 9.652 -0.410 1.00 72.56 116 LEU A N 1
ATOM 863 C CA . LEU A 1 116 ? 12.661 10.214 0.604 1.00 72.56 116 LEU A CA 1
ATOM 864 C C . LEU A 1 116 ? 12.129 11.496 1.252 1.00 72.56 116 LEU A C 1
ATOM 866 O O . LEU A 1 116 ? 12.752 12.014 2.185 1.00 72.56 116 LEU A O 1
ATOM 870 N N . ARG A 1 117 ? 10.987 12.023 0.792 1.00 77.31 117 ARG A N 1
ATOM 871 C CA . ARG A 1 117 ? 10.364 13.192 1.413 1.00 77.31 117 ARG A CA 1
ATOM 872 C C . ARG A 1 117 ? 9.882 12.815 2.812 1.00 77.31 117 ARG A C 1
ATOM 874 O O . ARG A 1 117 ? 8.830 12.212 2.994 1.00 77.31 117 ARG A O 1
ATOM 881 N N . LYS A 1 118 ? 10.678 13.184 3.812 1.00 53.50 118 LYS A N 1
ATOM 882 C CA . LYS A 1 118 ? 10.346 13.037 5.228 1.00 53.50 118 LYS A CA 1
ATOM 883 C C . LYS A 1 118 ? 9.179 13.982 5.556 1.00 53.50 118 LYS A C 1
ATOM 885 O O . LYS A 1 118 ? 9.389 15.186 5.669 1.00 53.50 118 LYS A O 1
ATOM 890 N N . THR A 1 119 ? 7.961 13.449 5.639 1.00 53.53 119 THR A N 1
ATOM 891 C CA . THR A 1 119 ? 6.852 14.045 6.410 1.00 53.53 119 THR A CA 1
ATOM 892 C C . THR A 1 119 ? 6.982 13.668 7.870 1.00 53.53 119 THR A C 1
ATOM 894 O O . THR A 1 119 ? 7.194 12.453 8.116 1.00 53.53 119 THR A O 1
#

Foldseek 3Di:
DDDDDDDDDDDDPPDDDPPPDPDDDPQPLDDPVLVVVLVVLVVVLVVLVVVLVVCVVVVHDPVVSVVSVVVSVVSVLVSLVSSLVSLVVSLVVVVVVDVVNPVSVVVSVVSVCVSPPDD

pLDDT: mean 74.32, std 22.09, range [30.0, 98.31]

Radius of gyration: 26.62 Å; chains: 1; bounding box: 58×57×81 Å

InterPro domains:
  IPR003735 Metal-sensitive transcriptional repressor [PF02583] (36-115)
  IPR003735 Metal-sensitive transcriptional repressor [PTHR33677] (28-116)
  IPR038390 Metal-sensitive repressor, helix protomer superfamily [G3DSA:1.20.58.1000] (24-114)

Secondary structure (DSSP, 8-state):
--------------------PPPPP----S-HHHHHHHHHHHHHHHHHHHHHHHHHHTT--HHHHHHHHHHHHHHHHHHHHHHHHHHHHHHHHHHHH-S-HHHHHHHHHHHHHHHT---

Sequence (119 aa):
MAKRSSKVSRGSVRGALLRSAPAPQVQVYLTPEQERALDARLARIEGHLAAVRRMLAEHQDCNSLLVQLAAVKAALNQAIITLLESHMDACIIACAMDEDSRAALEGLKEAMAIVLRKT

Organism: NCBI:txid2035417